Protein AF-A0A527GJ65-F1 (afdb_monomer)

Secondary structure (DSSP, 8-state):
------EEEEEPSSEEEEETTEEEEEEEEEEEEESSSSPEEEEEEEEE-SS-EEEEEEEEETTS-EEEEEEES---HHHHHHHHHHSS-GGGS-GGG--

Foldseek 3Di:
DDQFFDFDKDWDPWDWDQDLNDIWTWPTWMWGGDGDPWTWTWTWTWDDAPPWIKIWTWTGTPVDIDIDIAIVVGDDRVQRVCCRNVSHGPVPDDPVNVD

Radius of gyration: 16.76 Å; Cα contacts (8 Å, |Δi|>4): 188; chains: 1; bounding box: 31×32×51 Å

pLDDT: mean 86.15, std 12.13, range [50.56, 98.19]

Sequence (99 aa):
ASSPQAVGTFTLQRGRLSILGKRLTFTEGTVGFSGSLVPYLNLTATTTTTGATVTIVVSGEATNPKFTFSSVPALPEDEVLAQLIFGRSMSNLSPLQIA

Structure (mmCIF, N/CA/C/O backbone):
data_AF-A0A527GJ65-F1
#
_entry.id   AF-A0A527GJ65-F1
#
loop_
_atom_site.group_PDB
_atom_site.id
_atom_site.type_symbol
_atom_site.label_atom_id
_atom_site.label_alt_id
_atom_site.label_comp_id
_atom_site.label_asym_id
_atom_site.label_entity_id
_atom_site.label_seq_id
_atom_site.pdbx_PDB_ins_code
_atom_site.Cartn_x
_atom_site.Cartn_y
_atom_site.Cartn_z
_atom_site.occupancy
_atom_site.B_iso_or_equiv
_atom_site.auth_seq_id
_atom_site.auth_comp_id
_atom_site.auth_asym_id
_atom_site.auth_atom_id
_atom_site.pdbx_PDB_model_num
ATOM 1 N N . ALA A 1 1 ? 13.146 -14.720 -31.370 1.00 72.75 1 ALA A N 1
ATOM 2 C CA . ALA A 1 1 ? 11.901 -14.088 -30.886 1.00 72.75 1 ALA A CA 1
ATOM 3 C C . ALA A 1 1 ? 12.229 -12.674 -30.422 1.00 72.75 1 ALA A C 1
ATOM 5 O O . ALA A 1 1 ? 13.343 -12.471 -29.953 1.00 72.75 1 ALA A O 1
ATOM 6 N N . SER A 1 2 ? 11.329 -11.706 -30.590 1.00 83.62 2 SER A N 1
ATOM 7 C CA . SER A 1 2 ? 11.500 -10.371 -30.006 1.00 83.62 2 SER A CA 1
ATOM 8 C 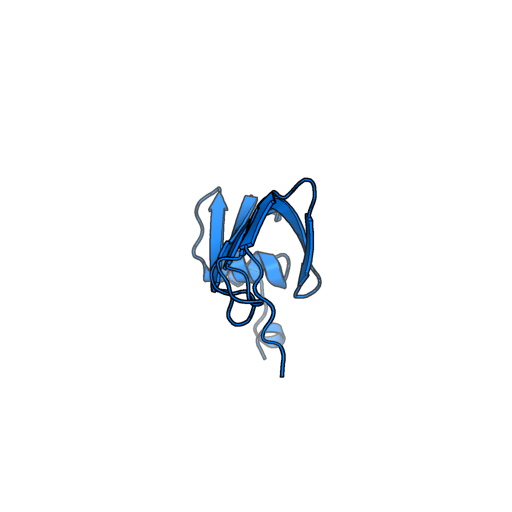C . SER A 1 2 ? 11.266 -10.427 -28.491 1.00 83.62 2 SER A C 1
ATOM 10 O O . SER A 1 2 ? 10.315 -11.060 -28.038 1.00 83.62 2 SER A O 1
ATOM 12 N N . SER A 1 3 ? 12.129 -9.760 -27.721 1.00 87.81 3 SER A N 1
ATOM 13 C CA . SER A 1 3 ? 11.997 -9.587 -26.268 1.00 87.81 3 SER A CA 1
ATOM 14 C C . SER A 1 3 ? 11.661 -8.121 -25.992 1.00 87.81 3 SER A C 1
ATOM 16 O O . SER A 1 3 ? 12.578 -7.308 -25.863 1.00 87.81 3 SER A O 1
ATOM 18 N N . PRO A 1 4 ? 10.373 -7.735 -25.996 1.00 91.06 4 PRO A N 1
ATOM 19 C CA . PRO A 1 4 ? 9.989 -6.343 -25.790 1.00 91.06 4 PRO A CA 1
ATOM 20 C C . PRO A 1 4 ? 10.475 -5.840 -24.428 1.00 91.06 4 PRO A C 1
ATOM 22 O O . PRO A 1 4 ? 10.546 -6.598 -23.460 1.00 91.06 4 PRO A O 1
ATOM 25 N N . GLN A 1 5 ? 10.824 -4.557 -24.374 1.00 95.19 5 GLN A N 1
ATOM 26 C CA . GLN A 1 5 ? 11.273 -3.875 -23.165 1.00 95.19 5 GLN A CA 1
ATOM 27 C C . GLN A 1 5 ? 10.306 -2.734 -22.864 1.00 95.19 5 GLN A C 1
ATOM 29 O O . GLN A 1 5 ? 10.008 -1.930 -23.748 1.00 95.19 5 GLN A O 1
ATOM 34 N N . ALA A 1 6 ? 9.821 -2.662 -21.627 1.00 95.81 6 ALA A N 1
ATOM 35 C CA . ALA A 1 6 ? 8.997 -1.554 -21.159 1.00 95.81 6 ALA A CA 1
ATOM 36 C C . ALA A 1 6 ? 9.824 -0.668 -20.226 1.00 95.81 6 ALA A C 1
ATOM 38 O O . ALA A 1 6 ? 10.469 -1.166 -19.307 1.00 95.81 6 ALA A O 1
ATOM 39 N N . VAL A 1 7 ? 9.809 0.645 -20.456 1.00 97.50 7 VAL A N 1
ATOM 40 C CA . VAL A 1 7 ? 10.508 1.627 -19.619 1.00 97.50 7 VAL A CA 1
ATOM 41 C C . VAL A 1 7 ? 9.595 2.823 -19.407 1.00 97.50 7 VAL A C 1
ATOM 43 O O . VAL A 1 7 ? 9.004 3.330 -20.359 1.00 97.50 7 VAL A O 1
ATOM 46 N N . GLY A 1 8 ? 9.490 3.277 -18.163 1.00 97.75 8 GLY A N 1
ATOM 47 C CA . GLY A 1 8 ? 8.687 4.437 -17.791 1.00 97.75 8 GLY A CA 1
ATOM 48 C C . GLY A 1 8 ? 7.829 4.173 -16.565 1.00 97.75 8 GLY A C 1
ATOM 49 O O . GLY A 1 8 ? 7.904 3.111 -15.953 1.00 97.75 8 GLY A O 1
ATOM 50 N N . THR A 1 9 ? 7.002 5.150 -16.209 1.00 98.12 9 THR A N 1
ATOM 51 C CA . THR A 1 9 ? 6.208 5.105 -14.982 1.00 98.12 9 THR A CA 1
ATOM 52 C C . THR A 1 9 ? 4.798 5.591 -15.250 1.00 98.12 9 THR A C 1
ATOM 54 O O . THR A 1 9 ? 4.600 6.642 -15.857 1.00 98.12 9 THR A O 1
ATOM 57 N N . PHE A 1 10 ? 3.818 4.854 -14.739 1.00 97.00 10 PHE A N 1
ATOM 58 C CA . PHE A 1 10 ? 2.459 5.346 -14.580 1.00 97.00 10 PHE A CA 1
ATOM 59 C C . PHE A 1 10 ? 2.289 5.920 -13.180 1.00 97.00 10 PHE A C 1
ATOM 61 O O . PHE A 1 10 ? 2.670 5.283 -12.197 1.00 97.00 10 PHE A O 1
ATOM 68 N N . THR A 1 11 ? 1.668 7.092 -13.095 1.00 97.44 11 THR A N 1
ATOM 69 C CA . THR A 1 11 ? 1.247 7.688 -11.825 1.00 97.44 11 THR A CA 1
ATOM 70 C C . THR A 1 11 ? -0.249 7.509 -11.666 1.00 97.44 11 THR A C 1
ATOM 72 O O . THR A 1 11 ? -1.028 7.809 -12.578 1.00 97.44 11 THR A O 1
ATOM 75 N N . LEU A 1 12 ? -0.658 7.024 -10.501 1.00 95.25 12 LEU A N 1
ATOM 76 C CA . LEU A 1 12 ? -2.054 6.787 -10.204 1.00 95.25 12 LEU A CA 1
ATOM 77 C C . LEU A 1 12 ? -2.828 8.108 -10.167 1.00 95.25 12 LEU A C 1
ATOM 79 O O . LEU A 1 12 ? -2.543 8.982 -9.358 1.00 95.25 12 LEU A O 1
ATOM 83 N N . GLN A 1 13 ? -3.845 8.217 -11.020 1.00 93.94 13 GLN A N 1
ATOM 84 C CA . GLN A 1 13 ? -4.839 9.289 -10.932 1.00 93.94 13 GLN A CA 1
ATOM 85 C C . GLN A 1 13 ? -6.015 8.861 -10.050 1.00 93.94 13 GLN A C 1
ATOM 87 O O . GLN A 1 13 ? -6.449 9.593 -9.167 1.00 93.94 13 GLN A O 1
ATOM 92 N N . ARG A 1 14 ? -6.547 7.655 -10.293 1.00 90.44 14 ARG A N 1
ATOM 93 C CA . ARG A 1 14 ? -7.632 7.035 -9.521 1.00 90.44 14 ARG A CA 1
ATOM 94 C C . ARG A 1 14 ? -7.481 5.520 -9.568 1.00 90.44 14 ARG A C 1
ATOM 96 O O . ARG A 1 14 ? -7.358 4.963 -10.656 1.00 90.44 14 ARG A O 1
ATOM 103 N N . GLY A 1 15 ? -7.558 4.850 -8.419 1.00 89.06 15 GLY A N 1
ATOM 104 C CA . GLY A 1 15 ? -7.467 3.391 -8.344 1.00 89.06 15 GLY A CA 1
ATOM 105 C C . GLY A 1 15 ? -8.513 2.788 -7.423 1.00 89.06 15 GLY A C 1
ATOM 106 O O . GLY A 1 15 ? -8.824 3.333 -6.367 1.00 89.06 15 GLY A O 1
ATOM 107 N N . ARG A 1 16 ? -9.068 1.646 -7.825 1.00 88.12 16 ARG A N 1
ATOM 108 C CA . ARG A 1 16 ? -9.946 0.830 -6.982 1.00 88.12 16 ARG A CA 1
ATOM 109 C C . ARG A 1 16 ? -9.529 -0.623 -7.109 1.00 88.12 16 ARG A C 1
ATOM 111 O O . ARG A 1 16 ? -9.394 -1.112 -8.226 1.00 88.12 16 ARG A O 1
ATOM 118 N N . LEU A 1 17 ? -9.404 -1.309 -5.985 1.00 79.31 17 LEU A N 1
ATOM 119 C CA . LEU A 1 17 ? -9.178 -2.750 -5.932 1.00 79.31 17 LEU A CA 1
ATOM 120 C C . LEU A 1 17 ? -10.265 -3.383 -5.087 1.00 79.31 17 LEU A C 1
ATOM 122 O O . LEU A 1 17 ? -10.673 -2.829 -4.070 1.00 79.31 17 LEU A O 1
ATOM 126 N N . SER A 1 18 ? -10.755 -4.534 -5.528 1.00 77.88 18 SER A N 1
ATOM 127 C CA . SER A 1 18 ? -11.650 -5.351 -4.716 1.00 77.88 18 SER A CA 1
ATOM 128 C C . SER A 1 18 ? -10.896 -6.604 -4.293 1.00 77.88 18 SER A C 1
ATOM 130 O O . SER A 1 18 ? -10.418 -7.343 -5.148 1.00 77.88 18 SER A O 1
ATOM 132 N N . ILE A 1 19 ? -10.756 -6.808 -2.987 1.00 70.81 19 ILE A N 1
ATOM 133 C CA . ILE A 1 19 ? -10.020 -7.922 -2.384 1.00 70.81 19 ILE A CA 1
ATOM 134 C C . ILE A 1 19 ? -10.746 -8.356 -1.113 1.00 70.81 19 ILE A C 1
ATOM 136 O O . ILE A 1 19 ? -11.240 -7.507 -0.376 1.00 70.81 19 ILE A O 1
ATOM 140 N N . LEU A 1 20 ? -10.865 -9.668 -0.875 1.00 70.19 20 LEU A N 1
ATOM 141 C CA . LEU A 1 20 ? -11.505 -10.221 0.333 1.00 70.19 20 LEU A CA 1
ATOM 142 C C . LEU A 1 20 ? -12.907 -9.625 0.604 1.00 70.19 20 LEU A C 1
ATOM 144 O O . LEU A 1 20 ? -13.284 -9.343 1.738 1.00 70.19 20 LEU A O 1
ATOM 148 N N . GLY A 1 21 ? -13.671 -9.353 -0.461 1.00 73.25 21 GLY A N 1
ATOM 149 C CA . GLY A 1 21 ? -15.000 -8.737 -0.368 1.00 73.25 21 GLY A CA 1
ATOM 150 C C . GLY A 1 21 ? -15.013 -7.255 0.039 1.00 73.25 21 GLY A C 1
ATOM 151 O O . GLY A 1 21 ? -16.092 -6.686 0.200 1.00 73.25 21 GLY A O 1
ATOM 152 N N . LYS A 1 22 ? -13.852 -6.604 0.185 1.00 74.00 22 LYS A N 1
ATOM 153 C CA . LYS A 1 22 ? -13.728 -5.163 0.442 1.00 74.00 22 LYS A CA 1
ATOM 154 C C . LYS A 1 22 ? -13.277 -4.412 -0.792 1.00 74.00 22 LYS A C 1
ATOM 156 O O . LYS A 1 22 ? -12.508 -4.914 -1.608 1.00 74.00 22 LYS A O 1
ATOM 161 N N . ARG A 1 23 ? -13.741 -3.169 -0.901 1.00 79.62 23 ARG A N 1
ATOM 162 C CA . ARG A 1 23 ? -13.288 -2.224 -1.916 1.00 79.62 23 ARG A CA 1
ATOM 163 C C . ARG A 1 23 ? -12.290 -1.263 -1.290 1.00 79.62 23 ARG A C 1
ATOM 165 O O . ARG A 1 23 ? -12.666 -0.451 -0.455 1.00 79.62 23 ARG A O 1
ATOM 172 N N . LEU A 1 24 ? -11.047 -1.345 -1.738 1.00 80.25 24 LEU A N 1
ATOM 173 C CA . LEU A 1 24 ? -9.987 -0.408 -1.402 1.00 80.25 24 LEU A CA 1
ATOM 174 C C . LEU A 1 24 ? -9.949 0.696 -2.454 1.00 80.25 24 LEU A C 1
ATOM 176 O O . LEU A 1 24 ? -9.993 0.418 -3.659 1.00 80.25 24 LEU A O 1
ATOM 180 N N . THR A 1 25 ? -9.865 1.942 -2.002 1.00 87.56 25 THR A N 1
ATOM 181 C CA . THR A 1 25 ? -9.637 3.091 -2.880 1.00 87.56 25 THR A CA 1
ATOM 182 C C . THR A 1 25 ? -8.184 3.505 -2.739 1.00 87.56 25 THR A C 1
ATOM 184 O O . THR A 1 25 ? -7.747 3.878 -1.654 1.00 87.56 25 THR A O 1
ATOM 187 N N . PHE A 1 26 ? -7.437 3.414 -3.835 1.00 90.69 26 PHE A N 1
ATOM 188 C CA . PHE A 1 26 ? -6.065 3.894 -3.878 1.00 90.69 26 PHE A CA 1
ATOM 189 C C . PHE A 1 26 ? -6.061 5.402 -4.101 1.00 90.69 26 PHE A C 1
ATOM 191 O O . PHE A 1 26 ? -6.684 5.895 -5.049 1.00 90.69 26 PHE A O 1
ATOM 198 N N . THR A 1 27 ? -5.369 6.111 -3.217 1.00 87.75 27 THR A N 1
ATOM 199 C CA . THR A 1 27 ? -5.270 7.574 -3.213 1.00 87.75 27 THR A CA 1
ATOM 200 C C . THR A 1 27 ? -4.017 8.064 -3.924 1.00 87.75 27 THR A C 1
ATOM 202 O O . THR A 1 27 ? -4.020 9.161 -4.469 1.00 87.75 27 THR A O 1
ATOM 205 N N . GLU A 1 28 ? -2.965 7.248 -3.954 1.00 93.69 28 GLU A N 1
ATOM 206 C CA . GLU A 1 28 ? -1.673 7.580 -4.552 1.00 93.69 28 GLU A CA 1
ATOM 207 C C . GLU A 1 28 ? -0.942 6.310 -5.001 1.00 93.69 28 GLU A C 1
ATOM 209 O O . GLU A 1 28 ? -1.247 5.198 -4.557 1.00 93.69 28 GLU A O 1
ATOM 214 N N . GLY A 1 29 ? 0.031 6.476 -5.893 1.00 95.88 29 GLY A N 1
ATOM 215 C CA . GLY A 1 29 ? 0.952 5.402 -6.225 1.00 95.88 29 GLY A CA 1
ATOM 216 C C . GLY A 1 29 ? 1.579 5.492 -7.606 1.00 95.88 29 GLY A C 1
ATOM 217 O O . GLY A 1 29 ? 1.186 6.304 -8.448 1.00 95.88 29 GLY A O 1
ATOM 218 N N . THR A 1 30 ? 2.551 4.618 -7.837 1.00 97.50 30 THR A N 1
ATOM 219 C CA . THR A 1 30 ? 3.267 4.469 -9.098 1.00 97.50 30 THR A CA 1
ATOM 220 C C . THR A 1 30 ? 3.369 3.007 -9.527 1.00 97.50 30 THR A C 1
ATOM 222 O O . THR A 1 30 ? 3.371 2.079 -8.714 1.00 97.50 30 THR A O 1
ATOM 225 N N . VAL A 1 31 ? 3.450 2.813 -10.841 1.00 97.31 31 VAL A N 1
ATOM 226 C CA . VAL A 1 31 ? 3.761 1.534 -11.486 1.00 97.31 31 VAL A CA 1
ATOM 227 C C . VAL A 1 31 ? 4.909 1.788 -12.452 1.00 97.31 31 VAL A C 1
ATOM 229 O O . VAL A 1 31 ? 4.724 2.470 -13.461 1.00 97.31 31 VAL A O 1
ATOM 232 N N . GLY A 1 32 ? 6.099 1.300 -12.112 1.00 97.88 32 GLY A N 1
ATOM 233 C CA . GLY A 1 32 ? 7.337 1.573 -12.843 1.00 97.88 32 GLY A CA 1
ATOM 234 C C . GLY A 1 32 ? 7.838 0.363 -13.624 1.00 97.88 32 GLY A C 1
ATOM 235 O O . GLY A 1 32 ? 7.871 -0.745 -13.099 1.00 97.88 32 GLY A O 1
ATOM 236 N N . PHE A 1 33 ? 8.274 0.588 -14.857 1.00 98.19 33 PHE A N 1
ATOM 237 C CA . PHE A 1 33 ? 8.913 -0.393 -15.727 1.00 98.19 33 PHE A CA 1
ATOM 238 C C . PHE A 1 33 ? 10.367 0.023 -15.988 1.00 98.19 33 PHE A C 1
ATOM 240 O O . PHE A 1 33 ? 10.650 1.194 -16.255 1.00 98.19 33 PHE A O 1
ATOM 247 N N . SER A 1 34 ? 11.289 -0.937 -15.924 1.00 95.88 34 SER A N 1
ATOM 248 C CA . SER A 1 34 ? 12.744 -0.717 -16.022 1.00 95.88 34 SER A CA 1
ATOM 249 C C . SER A 1 34 ? 13.439 -1.682 -16.996 1.00 95.88 34 SER A C 1
ATOM 251 O O . SER A 1 34 ? 14.605 -2.024 -16.824 1.00 95.88 34 SER A O 1
ATOM 253 N N . GLY A 1 35 ? 12.719 -2.136 -18.023 1.00 94.44 35 GLY A N 1
ATOM 254 C CA . GLY A 1 35 ? 13.177 -3.076 -19.053 1.00 94.44 35 GLY A CA 1
ATOM 255 C C . GLY A 1 35 ? 12.366 -4.374 -19.066 1.00 94.44 35 GLY A C 1
ATOM 256 O O . GLY A 1 35 ? 12.132 -4.954 -20.120 1.00 94.44 35 GLY A O 1
ATOM 257 N N . SER A 1 36 ? 11.833 -4.793 -17.918 1.00 93.12 36 SER A N 1
ATOM 258 C CA . SER A 1 36 ? 10.915 -5.9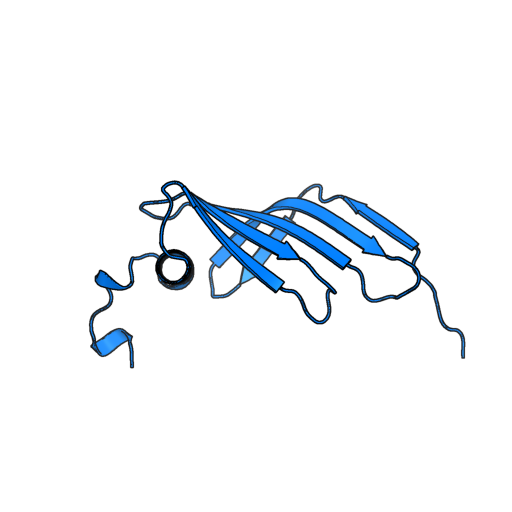36 -17.820 1.00 93.12 36 SER A CA 1
ATOM 259 C C . SER A 1 36 ? 9.470 -5.544 -18.146 1.00 93.12 36 SER A C 1
ATOM 261 O O . SER A 1 36 ? 9.081 -4.393 -17.967 1.00 93.12 36 SER A O 1
ATOM 263 N N . LEU A 1 37 ? 8.653 -6.515 -18.568 1.00 94.69 37 LEU A N 1
ATOM 264 C CA . LEU A 1 37 ? 7.190 -6.372 -18.622 1.00 94.69 37 LEU A CA 1
ATOM 265 C C . LEU A 1 37 ? 6.520 -6.560 -17.251 1.00 94.69 37 LEU A C 1
ATOM 267 O O . LEU A 1 37 ? 5.323 -6.319 -17.122 1.00 94.69 37 LEU A O 1
ATOM 271 N N . VAL A 1 38 ? 7.274 -6.992 -16.238 1.00 96.75 38 VAL A N 1
ATOM 272 C CA . VAL A 1 38 ? 6.828 -7.029 -14.843 1.00 96.75 38 VAL A CA 1
ATOM 273 C C . VAL A 1 38 ? 7.205 -5.698 -14.193 1.00 96.75 38 VAL A C 1
ATOM 275 O O . VAL A 1 38 ? 8.398 -5.434 -14.027 1.00 96.75 38 VAL A O 1
ATOM 278 N N . PRO A 1 39 ? 6.233 -4.841 -13.839 1.00 97.62 39 PRO A N 1
ATOM 279 C CA . PRO A 1 39 ? 6.537 -3.576 -13.198 1.00 97.62 39 PRO A CA 1
ATOM 280 C C . PRO A 1 39 ? 6.759 -3.727 -11.694 1.00 97.62 39 PRO A C 1
ATOM 282 O O . PRO A 1 39 ? 6.273 -4.666 -11.056 1.00 97.62 39 PRO A O 1
ATOM 285 N N . TYR A 1 40 ? 7.415 -2.725 -11.123 1.00 98.12 40 TYR A N 1
ATOM 286 C CA . TYR A 1 40 ? 7.446 -2.487 -9.690 1.00 98.12 40 TYR A CA 1
ATOM 287 C C . TYR A 1 40 ? 6.245 -1.630 -9.278 1.00 98.12 40 TYR A C 1
ATOM 289 O O . TYR A 1 40 ? 5.976 -0.582 -9.873 1.00 98.12 40 TYR A O 1
ATOM 297 N N . LEU A 1 41 ? 5.525 -2.079 -8.258 1.00 96.81 41 LEU A N 1
ATOM 298 C CA . LEU A 1 41 ? 4.374 -1.409 -7.673 1.00 96.81 41 LEU A CA 1
ATOM 299 C C . LEU A 1 41 ? 4.810 -0.585 -6.462 1.00 96.81 41 LEU A C 1
ATOM 301 O O . LEU A 1 41 ? 5.658 -1.010 -5.675 1.00 96.81 41 LEU A O 1
ATOM 305 N N . ASN A 1 42 ? 4.196 0.577 -6.288 1.00 97.00 42 ASN A N 1
ATOM 306 C CA . ASN A 1 42 ? 4.197 1.316 -5.034 1.00 97.00 42 ASN A CA 1
ATOM 307 C C . ASN A 1 42 ? 2.870 2.068 -4.923 1.00 97.00 42 ASN A C 1
ATOM 309 O O . ASN A 1 42 ? 2.730 3.153 -5.479 1.00 97.00 42 ASN A O 1
ATOM 313 N N . LEU A 1 43 ? 1.871 1.458 -4.295 1.00 95.25 43 LEU A N 1
ATOM 314 C CA . LEU A 1 43 ? 0.493 1.946 -4.279 1.00 95.25 43 LEU A CA 1
ATOM 315 C C . LEU A 1 43 ? -0.005 2.071 -2.839 1.00 95.25 43 LEU A C 1
ATOM 317 O O . LEU A 1 43 ? 0.120 1.113 -2.078 1.00 95.25 43 LEU A O 1
ATOM 321 N N . THR A 1 44 ? -0.648 3.187 -2.494 1.00 95.00 44 THR A N 1
ATOM 322 C CA . THR A 1 44 ? -1.256 3.397 -1.169 1.00 95.00 44 THR A CA 1
ATOM 323 C C . THR A 1 44 ? -2.772 3.497 -1.286 1.00 95.00 44 THR A C 1
ATOM 325 O O . THR A 1 44 ? -3.310 4.287 -2.070 1.00 95.00 44 THR A O 1
ATOM 328 N N . ALA A 1 45 ? -3.480 2.703 -0.489 1.00 91.94 45 ALA A N 1
ATOM 329 C CA . ALA 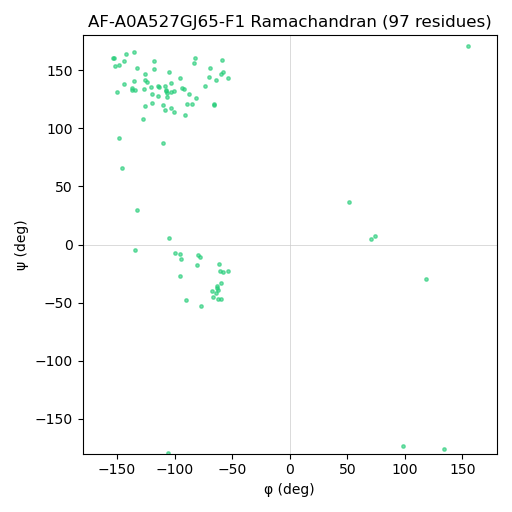A 1 45 ? -4.923 2.780 -0.316 1.00 91.94 45 ALA A CA 1
ATOM 330 C C . ALA A 1 45 ? -5.287 3.108 1.125 1.00 91.94 45 ALA A C 1
ATOM 332 O O . ALA A 1 45 ? -4.588 2.716 2.058 1.00 91.94 45 ALA A O 1
ATOM 333 N N . THR A 1 46 ? -6.423 3.775 1.299 1.00 89.31 46 THR A N 1
ATOM 334 C CA . THR A 1 46 ? -7.002 4.043 2.615 1.00 89.31 46 THR A CA 1
ATOM 335 C C . THR A 1 46 ? -8.443 3.552 2.678 1.00 89.31 46 THR A C 1
ATOM 337 O O . THR A 1 46 ? -9.174 3.536 1.682 1.00 89.31 46 THR A O 1
ATOM 340 N N . THR A 1 47 ? -8.855 3.098 3.857 1.00 86.19 47 THR A N 1
ATOM 341 C CA . THR A 1 47 ? -10.239 2.714 4.148 1.00 86.19 47 THR A CA 1
ATOM 342 C C . THR A 1 47 ? -10.561 2.984 5.609 1.00 86.19 47 THR A C 1
ATOM 344 O O . THR A 1 47 ? -9.676 2.980 6.459 1.00 86.19 47 THR A O 1
ATOM 347 N N . THR A 1 48 ? -11.834 3.195 5.917 1.00 86.06 48 THR A N 1
ATOM 348 C CA . THR A 1 48 ? -12.301 3.429 7.286 1.00 86.06 48 THR A CA 1
ATOM 349 C C . THR A 1 48 ? -13.043 2.198 7.790 1.00 86.06 48 THR A C 1
ATOM 351 O O . THR A 1 48 ? -13.897 1.651 7.089 1.00 86.06 48 THR A O 1
ATOM 354 N N . THR A 1 49 ? -12.705 1.750 8.994 1.00 79.81 49 THR A N 1
ATOM 355 C CA . THR A 1 49 ? -13.443 0.737 9.758 1.00 79.81 49 THR A CA 1
ATOM 356 C C . THR A 1 49 ? -14.193 1.421 10.903 1.00 79.81 49 THR A C 1
ATOM 358 O O . THR A 1 49 ? -14.123 2.637 11.071 1.00 79.81 49 THR A O 1
ATOM 361 N N . THR A 1 50 ? -14.923 0.658 11.717 1.00 77.06 50 THR A N 1
ATOM 362 C CA . THR A 1 50 ? -15.698 1.200 12.846 1.00 77.06 50 THR A CA 1
ATOM 363 C C . THR A 1 50 ? -14.851 1.975 13.865 1.00 77.06 50 THR A C 1
ATOM 365 O O . THR A 1 50 ? -15.398 2.818 14.568 1.00 77.06 50 THR A O 1
ATOM 368 N N . GLY A 1 51 ? -13.541 1.716 13.955 1.00 80.31 51 GLY A N 1
ATOM 369 C CA . GLY A 1 51 ? -12.677 2.317 14.979 1.00 80.31 51 GLY A CA 1
ATOM 370 C C . GLY A 1 51 ? -11.341 2.871 14.489 1.00 80.31 51 GLY A C 1
ATOM 371 O O . GLY A 1 51 ? -10.620 3.453 15.296 1.00 80.31 51 GLY A O 1
ATOM 372 N N . ALA A 1 52 ? -10.990 2.703 13.211 1.00 87.75 52 ALA A N 1
ATOM 373 C CA . ALA A 1 52 ? -9.706 3.161 12.696 1.00 87.75 52 ALA A CA 1
ATOM 374 C C . ALA A 1 52 ? -9.756 3.517 11.206 1.00 87.75 52 ALA A C 1
ATOM 376 O O . ALA A 1 52 ? -10.531 2.965 10.422 1.00 87.75 52 ALA A O 1
ATOM 377 N N . THR A 1 53 ? -8.865 4.415 10.803 1.00 90.31 53 THR A N 1
ATOM 378 C CA . THR A 1 53 ? -8.486 4.577 9.398 1.00 90.31 53 THR A CA 1
ATOM 379 C C . THR A 1 53 ? -7.318 3.652 9.123 1.00 90.31 53 THR A C 1
ATOM 381 O O . THR A 1 53 ? -6.283 3.764 9.773 1.00 90.31 53 THR A O 1
ATOM 384 N N . VAL A 1 54 ? -7.490 2.744 8.172 1.00 90.31 54 VAL A N 1
ATOM 385 C CA . VAL A 1 54 ? -6.491 1.762 7.761 1.00 90.31 54 VAL A CA 1
ATOM 386 C C . VAL A 1 54 ? -5.815 2.238 6.485 1.00 90.31 54 VAL A C 1
ATOM 388 O O . VAL A 1 54 ? -6.491 2.602 5.520 1.00 90.31 54 VAL A O 1
ATOM 391 N N . THR A 1 55 ? -4.490 2.179 6.475 1.00 91.88 55 THR A N 1
ATOM 392 C CA . THR A 1 55 ? -3.647 2.400 5.303 1.00 91.88 55 THR A CA 1
ATOM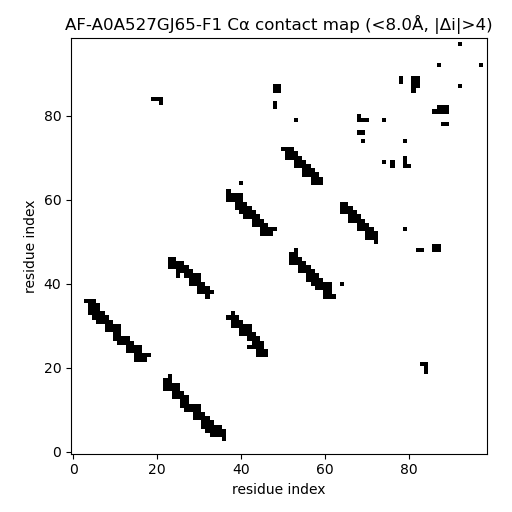 393 C C . THR A 1 55 ? -3.068 1.066 4.852 1.00 91.88 55 THR A C 1
ATOM 395 O O . THR A 1 55 ? -2.558 0.292 5.660 1.00 91.88 55 THR A O 1
ATOM 398 N N . ILE A 1 56 ? -3.150 0.801 3.551 1.00 91.50 56 ILE A N 1
ATOM 399 C CA . ILE A 1 56 ? -2.612 -0.392 2.903 1.00 91.50 56 ILE A CA 1
ATOM 400 C C . ILE A 1 56 ? -1.589 0.063 1.874 1.00 91.50 56 ILE A C 1
ATOM 402 O O . ILE A 1 56 ? -1.941 0.803 0.953 1.00 91.50 56 ILE A O 1
ATOM 406 N N . VAL A 1 57 ? -0.349 -0.403 1.996 1.00 93.94 57 VAL A N 1
ATOM 407 C CA . VAL A 1 57 ? 0.688 -0.177 0.983 1.00 93.94 57 VAL A CA 1
ATOM 408 C C . VAL A 1 57 ? 0.933 -1.480 0.233 1.00 93.94 57 VAL A C 1
ATOM 410 O O . VAL A 1 57 ? 1.192 -2.520 0.836 1.00 93.94 57 VAL A O 1
ATOM 413 N N . VAL A 1 58 ? 0.848 -1.416 -1.094 1.00 93.56 58 VAL A N 1
ATOM 414 C CA . VAL A 1 58 ? 1.170 -2.511 -2.013 1.00 93.56 58 VAL A CA 1
ATOM 415 C C . VAL A 1 58 ? 2.464 -2.165 -2.731 1.00 93.56 58 VAL A C 1
ATOM 41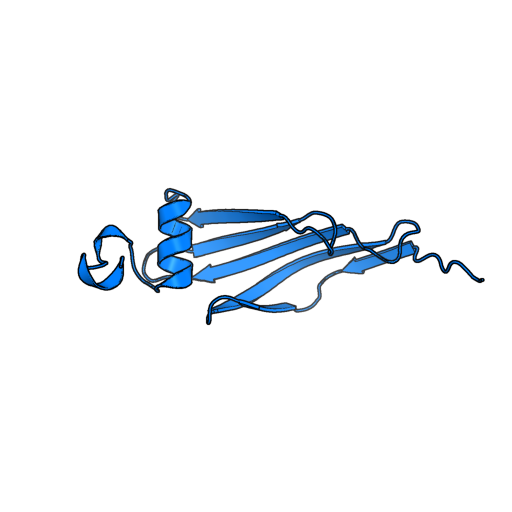7 O O . VAL A 1 58 ? 2.513 -1.194 -3.487 1.00 93.56 58 VAL A O 1
ATOM 420 N N . SER A 1 59 ? 3.512 -2.950 -2.501 1.00 96.69 59 SER A N 1
ATOM 421 C CA . SER A 1 59 ? 4.839 -2.700 -3.069 1.00 96.69 59 SER A CA 1
ATOM 422 C C . SER A 1 59 ? 5.496 -3.958 -3.634 1.00 96.69 59 SER A C 1
ATOM 424 O O . SER A 1 59 ? 5.054 -5.068 -3.356 1.00 96.69 59 SER A O 1
ATOM 426 N N . GLY A 1 60 ? 6.562 -3.806 -4.420 1.00 97.56 60 GLY A N 1
ATOM 427 C CA . GLY A 1 60 ? 7.301 -4.935 -4.997 1.00 97.56 60 GLY A CA 1
ATOM 428 C C . GLY A 1 60 ? 6.907 -5.243 -6.440 1.00 97.56 60 GLY A C 1
ATOM 429 O O . GLY A 1 60 ? 6.155 -4.499 -7.064 1.00 97.56 60 GLY A O 1
ATOM 430 N N . GLU A 1 61 ? 7.435 -6.331 -6.996 1.00 97.75 61 GLU A N 1
ATOM 431 C CA . GLU A 1 61 ? 7.088 -6.759 -8.355 1.00 97.75 61 GLU A CA 1
ATOM 432 C C . GLU A 1 61 ? 5.608 -7.136 -8.455 1.00 97.75 61 GLU A C 1
ATOM 434 O O . GLU A 1 61 ? 5.064 -7.789 -7.566 1.00 97.75 61 GLU A O 1
ATOM 439 N N . ALA A 1 62 ? 4.954 -6.792 -9.564 1.00 95.19 62 ALA A N 1
ATOM 440 C CA . ALA A 1 62 ? 3.532 -7.090 -9.751 1.00 95.19 62 ALA A CA 1
ATOM 441 C C . ALA A 1 62 ? 3.194 -8.592 -9.720 1.00 95.19 62 ALA A C 1
ATOM 443 O O . ALA A 1 62 ? 2.057 -8.959 -9.432 1.00 95.19 62 ALA A O 1
ATOM 444 N N . THR A 1 63 ? 4.169 -9.460 -9.996 1.00 95.94 63 THR A N 1
ATOM 445 C CA . THR A 1 63 ? 4.053 -10.923 -9.890 1.00 95.94 63 THR A CA 1
ATOM 446 C C . THR A 1 63 ? 4.224 -11.448 -8.465 1.00 95.94 63 THR A C 1
ATOM 448 O O . THR A 1 63 ? 3.837 -12.580 -8.195 1.00 95.94 63 THR A O 1
ATOM 451 N N . ASN A 1 64 ? 4.797 -10.655 -7.559 1.00 95.88 64 ASN A N 1
ATOM 452 C CA . ASN A 1 64 ? 4.987 -11.006 -6.153 1.00 95.88 64 ASN A CA 1
ATOM 453 C C . ASN A 1 64 ? 4.852 -9.763 -5.248 1.00 95.88 64 ASN A C 1
ATOM 455 O O . ASN A 1 64 ? 5.839 -9.313 -4.651 1.00 95.88 64 ASN A O 1
ATOM 459 N N . PRO A 1 65 ? 3.649 -9.166 -5.173 1.00 93.44 65 PRO A N 1
ATOM 460 C CA . PRO A 1 65 ? 3.432 -7.966 -4.387 1.00 93.44 65 PRO A CA 1
ATOM 461 C C . PRO A 1 65 ? 3.503 -8.267 -2.889 1.00 93.44 65 PRO A C 1
ATOM 463 O O . PRO A 1 65 ? 3.026 -9.294 -2.406 1.00 93.44 65 PRO A O 1
ATOM 466 N N . LYS A 1 66 ? 4.047 -7.316 -2.139 1.00 93.56 66 LYS A N 1
ATOM 467 C CA . LYS A 1 66 ? 4.036 -7.276 -0.680 1.00 93.56 66 LYS A CA 1
ATOM 468 C C . LYS A 1 66 ? 3.001 -6.270 -0.209 1.00 93.56 66 LYS A C 1
ATOM 470 O O . LYS A 1 66 ? 2.896 -5.175 -0.762 1.00 93.56 66 LYS A O 1
ATOM 475 N N . PHE A 1 67 ? 2.284 -6.642 0.839 1.00 90.06 67 PHE A N 1
ATOM 476 C CA . PHE A 1 67 ? 1.276 -5.810 1.475 1.00 90.06 67 PHE A CA 1
ATOM 477 C C . PHE A 1 67 ? 1.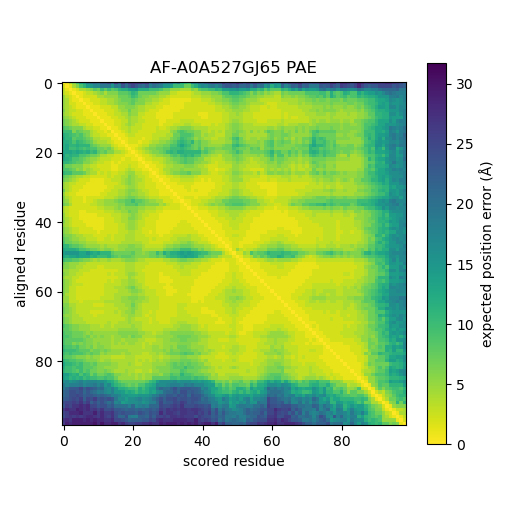755 -5.443 2.872 1.00 90.06 67 PHE A C 1
ATOM 479 O O . PHE A 1 67 ? 2.246 -6.311 3.591 1.00 90.06 67 PHE A O 1
ATOM 486 N N . THR A 1 68 ? 1.608 -4.178 3.250 1.00 92.12 68 THR A N 1
ATOM 487 C CA . THR A 1 68 ? 1.762 -3.737 4.637 1.00 92.12 68 THR A CA 1
ATOM 488 C C . THR A 1 68 ? 0.520 -2.979 5.067 1.00 92.12 68 THR A C 1
ATOM 490 O O . THR A 1 68 ? -0.078 -2.234 4.283 1.00 92.12 68 THR A O 1
ATOM 493 N N . PHE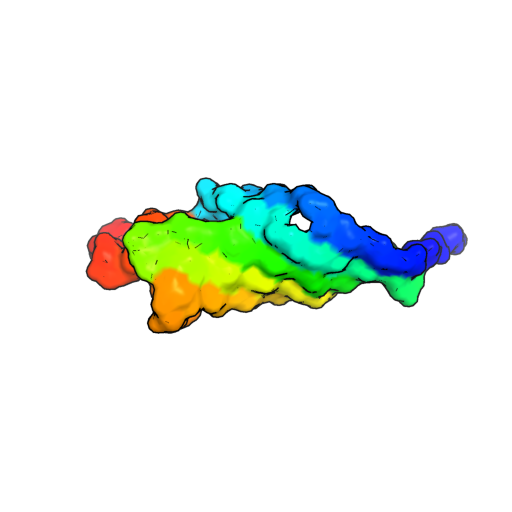 A 1 69 ? 0.121 -3.195 6.316 1.00 90.94 69 PHE A N 1
ATOM 494 C CA . PHE A 1 69 ? -1.087 -2.619 6.888 1.00 90.94 69 PHE A CA 1
ATOM 495 C C . PHE A 1 69 ? -0.720 -1.767 8.096 1.00 90.94 69 PHE A C 1
ATOM 497 O O . PHE A 1 69 ? 0.084 -2.160 8.938 1.00 90.94 69 PHE A O 1
ATOM 504 N N . SER A 1 70 ? -1.314 -0.586 8.189 1.00 92.81 70 SER A N 1
ATOM 505 C CA . SER A 1 70 ? -1.197 0.280 9.359 1.00 92.81 70 SER A CA 1
ATOM 506 C C . SER A 1 70 ? -2.521 0.970 9.632 1.00 92.81 70 SER A C 1
ATOM 508 O O . SER A 1 70 ? -3.415 0.986 8.783 1.00 92.81 70 SER A O 1
ATOM 510 N N . SER A 1 71 ? -2.680 1.528 10.829 1.00 93.88 71 SER A N 1
ATOM 511 C CA . SER A 1 71 ? -3.916 2.203 11.197 1.00 93.88 71 SER A CA 1
ATOM 512 C C . SER A 1 71 ? -3.697 3.419 12.082 1.00 93.88 71 SER A C 1
ATOM 514 O O . SER A 1 71 ? -2.688 3.541 12.778 1.00 93.88 71 SER A O 1
ATOM 516 N N . VAL A 1 72 ? -4.688 4.306 12.073 1.00 94.19 72 VAL A N 1
ATOM 517 C CA . VAL A 1 72 ? -4.828 5.406 13.026 1.00 94.19 72 VAL A CA 1
ATOM 518 C C . VAL A 1 72 ? -6.221 5.320 13.667 1.00 94.19 72 VAL A C 1
ATOM 520 O O . VAL A 1 72 ? -7.209 5.430 12.935 1.00 94.19 72 VAL A O 1
ATOM 523 N N . PRO A 1 73 ? -6.329 5.149 15.001 1.00 93.31 73 PRO A N 1
ATOM 524 C CA . PRO A 1 73 ? -5.239 4.933 15.966 1.00 93.31 73 PRO A CA 1
ATOM 525 C C . PRO A 1 73 ? -4.396 3.680 15.669 1.00 93.31 73 PRO A C 1
ATOM 527 O O . PRO A 1 73 ? -4.853 2.785 14.957 1.00 93.31 73 PRO A O 1
ATOM 530 N N . ALA A 1 74 ? -3.164 3.631 16.189 1.00 94.19 74 ALA A N 1
ATOM 531 C CA . ALA A 1 74 ? -2.261 2.501 15.969 1.00 94.19 74 ALA A CA 1
ATOM 532 C C . ALA A 1 74 ? -2.822 1.230 16.623 1.00 94.19 74 ALA A C 1
ATOM 534 O O . ALA A 1 74 ? -3.037 1.193 17.835 1.00 94.19 74 ALA A O 1
ATOM 535 N N . LEU A 1 75 ? -3.060 0.206 15.807 1.00 91.44 75 LEU A N 1
ATOM 536 C CA . LEU A 1 75 ? -3.509 -1.117 16.227 1.00 91.44 75 LEU A CA 1
ATOM 537 C C . LEU A 1 75 ? -2.452 -2.165 15.848 1.00 91.44 75 LEU A C 1
A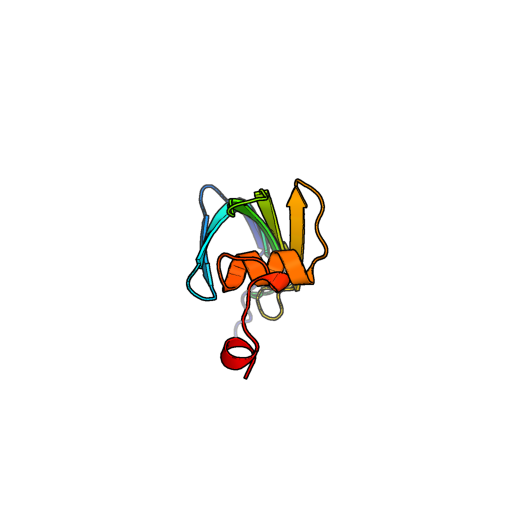TOM 539 O O . LEU A 1 75 ? -1.666 -1.932 14.924 1.00 91.44 75 LEU A O 1
ATOM 543 N N . PRO A 1 76 ? -2.442 -3.325 16.523 1.00 91.69 76 PRO A N 1
ATOM 544 C CA . PRO A 1 76 ? -1.741 -4.511 16.041 1.00 91.69 76 PRO A CA 1
ATOM 545 C C . PRO A 1 76 ? -2.159 -4.879 14.605 1.00 91.69 76 PRO A C 1
ATOM 547 O O . PRO A 1 76 ? -3.319 -4.716 14.226 1.00 91.69 76 PRO A O 1
ATOM 550 N N . GLU A 1 77 ? -1.221 -5.358 13.788 1.00 88.00 77 GLU A N 1
ATOM 551 C CA . GLU A 1 77 ? -1.453 -5.623 12.358 1.00 88.00 77 GLU A CA 1
ATOM 552 C C . GLU A 1 77 ? -2.519 -6.707 12.106 1.00 88.00 77 GLU A C 1
ATOM 554 O O . GLU A 1 77 ? -3.341 -6.587 11.196 1.00 88.00 77 GLU A O 1
ATOM 559 N N . ASP A 1 78 ? -2.554 -7.737 12.946 1.00 87.62 78 ASP A N 1
ATOM 560 C CA . ASP A 1 78 ? -3.565 -8.795 12.946 1.00 87.62 78 ASP A CA 1
ATOM 561 C C . ASP A 1 78 ? -4.973 -8.258 13.241 1.00 87.62 78 ASP A C 1
ATOM 563 O O . ASP A 1 78 ? -5.942 -8.649 12.587 1.00 87.62 78 ASP A O 1
ATOM 567 N N . GLU A 1 79 ? -5.086 -7.301 14.160 1.00 87.31 79 GLU A N 1
ATOM 568 C CA . GLU A 1 79 ? -6.338 -6.606 14.466 1.00 87.31 79 GLU A CA 1
ATOM 569 C C . GLU A 1 79 ? -6.793 -5.720 13.292 1.00 87.31 79 GLU A C 1
ATOM 571 O O . GLU A 1 79 ? -7.978 -5.710 12.941 1.00 87.31 79 GLU A O 1
ATOM 576 N N . VAL A 1 80 ? -5.863 -5.028 12.622 1.00 87.62 80 VAL A N 1
ATOM 577 C CA . VAL A 1 80 ? -6.152 -4.270 11.391 1.00 87.62 80 VAL A CA 1
ATOM 578 C C . VAL A 1 80 ? -6.682 -5.196 10.298 1.00 87.62 80 VAL A C 1
ATOM 580 O O . VAL A 1 80 ? -7.704 -4.899 9.672 1.00 87.62 80 VAL A O 1
ATOM 583 N N . LEU A 1 81 ? -6.022 -6.334 10.084 1.00 85.19 81 LEU A N 1
ATOM 584 C CA . LEU A 1 81 ? -6.418 -7.314 9.078 1.00 85.19 81 LEU A CA 1
ATOM 585 C C . LEU A 1 81 ? -7.793 -7.915 9.389 1.00 85.19 81 LEU A C 1
ATOM 587 O O . LEU A 1 81 ? -8.632 -8.038 8.496 1.00 85.19 81 LEU A O 1
ATOM 591 N N . ALA A 1 82 ? -8.062 -8.234 10.651 1.00 83.81 82 ALA A N 1
ATOM 592 C CA . ALA A 1 82 ? -9.356 -8.740 11.080 1.00 83.81 82 ALA A CA 1
ATOM 593 C C . ALA A 1 82 ? -10.488 -7.742 10.842 1.00 83.81 82 ALA A C 1
ATOM 595 O O . ALA A 1 82 ? -11.515 -8.098 10.260 1.00 83.81 82 ALA A O 1
ATOM 596 N N . GLN A 1 83 ? -10.292 -6.477 11.216 1.00 82.88 83 GLN A N 1
ATOM 597 C CA . GLN A 1 83 ? -11.274 -5.435 10.929 1.00 82.88 83 GLN A CA 1
ATOM 598 C C . GLN A 1 83 ? -11.453 -5.229 9.424 1.00 82.88 83 GLN A C 1
ATOM 600 O O . GLN A 1 83 ? -12.575 -4.997 8.971 1.00 82.88 83 GLN A O 1
ATOM 605 N N . LEU A 1 84 ? -10.384 -5.363 8.636 1.00 80.88 84 LEU A N 1
ATOM 606 C CA . LEU A 1 84 ? -10.462 -5.261 7.186 1.00 80.88 84 LEU A CA 1
ATOM 607 C C . LEU A 1 84 ? -11.267 -6.413 6.578 1.00 80.88 84 LEU A C 1
ATOM 609 O O . LEU A 1 84 ? -12.129 -6.162 5.747 1.00 80.88 84 LEU A O 1
ATOM 613 N N . ILE A 1 85 ? -11.049 -7.660 6.992 1.00 80.19 85 ILE A N 1
ATOM 614 C CA . ILE A 1 85 ? -11.737 -8.831 6.422 1.00 80.19 85 ILE A CA 1
ATOM 615 C C . ILE A 1 85 ? -13.171 -8.927 6.957 1.00 80.19 85 ILE A C 1
ATOM 617 O O . ILE A 1 85 ? -14.143 -8.960 6.195 1.00 80.19 85 ILE A O 1
ATOM 621 N N . PHE A 1 86 ? -13.319 -8.906 8.278 1.00 78.12 86 PHE A N 1
ATOM 622 C CA . PHE A 1 86 ? -14.570 -9.217 8.968 1.00 78.12 86 PHE A CA 1
ATOM 623 C C . PHE A 1 86 ? -15.418 -7.983 9.289 1.00 78.12 86 PHE A C 1
ATOM 625 O O . PHE A 1 86 ? -16.588 -8.124 9.639 1.00 78.12 86 PHE A O 1
ATOM 632 N N . GLY A 1 87 ? -14.871 -6.770 9.159 1.00 70.81 87 GLY A N 1
ATOM 633 C CA . GLY A 1 87 ? -15.567 -5.528 9.518 1.00 70.81 87 GLY A CA 1
ATOM 634 C C . GLY A 1 87 ? -15.692 -5.291 11.027 1.00 70.81 87 GLY A C 1
ATOM 635 O O . GLY A 1 87 ? -16.399 -4.375 11.435 1.00 70.81 87 GLY A O 1
ATOM 636 N N . ARG A 1 88 ? -15.047 -6.119 11.857 1.00 69.25 88 ARG A N 1
ATOM 637 C CA . ARG A 1 88 ? -15.059 -6.054 13.325 1.00 69.25 88 ARG A CA 1
ATOM 638 C C . ARG A 1 88 ? -13.777 -6.653 13.899 1.00 69.25 88 ARG A C 1
ATOM 640 O O . ARG A 1 88 ? -13.099 -7.412 13.215 1.00 69.25 88 ARG A O 1
ATOM 647 N N . SER A 1 89 ? -13.480 -6.307 15.148 1.00 61.94 89 SER A N 1
ATOM 648 C CA . SER A 1 89 ? -12.333 -6.835 15.897 1.00 61.94 89 SER A CA 1
ATOM 649 C C . SER A 1 89 ? -12.353 -8.362 16.014 1.00 61.94 89 SER A C 1
ATOM 651 O O . SER A 1 89 ? -13.437 -8.940 16.152 1.00 61.94 89 SER A O 1
ATOM 653 N N . MET A 1 90 ? -11.173 -9.002 16.056 1.00 63.09 90 MET A N 1
ATOM 654 C CA . MET A 1 90 ? -11.058 -10.435 16.389 1.00 63.09 90 MET A CA 1
ATOM 655 C C . MET A 1 90 ? -11.607 -10.745 17.776 1.00 63.09 90 MET A C 1
ATOM 657 O O . MET A 1 90 ? -12.213 -11.793 17.971 1.00 63.09 90 MET A O 1
ATOM 661 N N . SER A 1 91 ? -11.478 -9.806 18.717 1.00 60.31 91 SER A N 1
ATOM 662 C CA . SER A 1 91 ? -12.019 -9.946 20.075 1.00 60.31 91 SER A CA 1
ATOM 663 C C . SER A 1 91 ? -13.550 -10.094 20.116 1.00 60.31 91 SER A C 1
ATOM 665 O O . SER A 1 91 ? -14.094 -10.583 21.101 1.00 60.31 91 SER A O 1
ATOM 667 N N . ASN A 1 92 ? -14.238 -9.740 19.023 1.00 57.44 92 ASN A N 1
ATOM 668 C CA . ASN A 1 92 ? -15.685 -9.877 18.855 1.00 57.44 92 ASN A CA 1
ATOM 669 C C . ASN A 1 92 ? -16.092 -11.051 17.940 1.00 57.44 92 ASN A C 1
ATOM 671 O O . ASN A 1 92 ? -17.275 -11.180 17.610 1.00 57.44 92 ASN A O 1
ATOM 675 N N . LEU A 1 93 ? -15.148 -11.884 17.485 1.00 58.12 93 LEU A N 1
ATOM 676 C CA . LEU A 1 93 ? -15.454 -13.109 16.742 1.00 58.12 93 LEU A CA 1
ATOM 677 C C . LEU A 1 93 ? -15.733 -14.235 17.737 1.00 58.12 93 LEU A C 1
ATOM 679 O O . LEU A 1 93 ? -14.895 -14.565 18.574 1.00 58.12 93 LEU A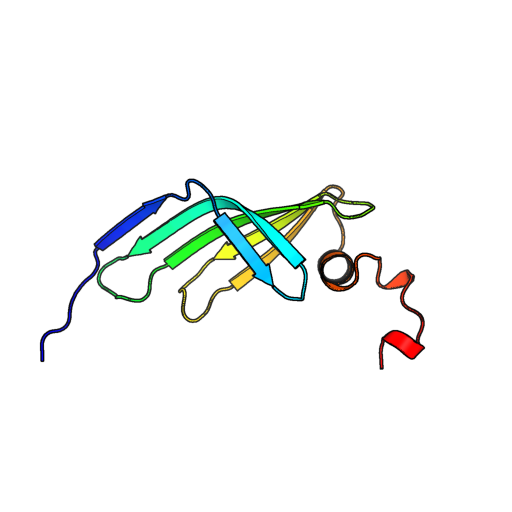 O 1
ATOM 683 N N . SER A 1 94 ? -16.931 -14.822 17.672 1.00 59.16 94 SER A N 1
ATOM 684 C CA . SER A 1 94 ? -17.242 -15.965 18.530 1.00 59.16 94 SER A CA 1
ATOM 685 C C . SER A 1 94 ? -16.418 -17.187 18.096 1.00 59.16 94 SER A C 1
ATOM 687 O O . SER A 1 94 ? -16.119 -17.319 16.907 1.00 59.16 94 SER A O 1
ATOM 689 N N . PRO A 1 95 ? -16.095 -18.126 19.006 1.00 58.81 95 PRO A N 1
ATOM 690 C CA . PRO A 1 95 ? -15.318 -19.326 18.678 1.00 58.81 95 PRO A CA 1
ATOM 691 C C . PRO A 1 95 ? -15.876 -20.154 17.510 1.00 58.81 95 PRO A C 1
ATOM 693 O O . PRO A 1 95 ? -15.126 -20.867 16.855 1.00 58.81 95 PRO A O 1
ATOM 696 N N . LEU A 1 96 ? -17.175 -20.037 17.207 1.00 67.44 96 LEU A N 1
ATOM 697 C CA . LEU A 1 96 ? -17.801 -20.742 16.084 1.00 67.44 96 LEU A CA 1
ATOM 698 C C . LEU A 1 96 ? -17.528 -20.095 14.713 1.00 67.44 96 LEU A C 1
ATOM 700 O O . LEU A 1 96 ? -17.862 -20.685 13.695 1.00 67.44 96 LEU A O 1
ATOM 704 N N . GLN A 1 97 ? -16.961 -18.887 14.675 1.00 56.72 97 GLN A N 1
ATOM 705 C CA . GLN A 1 97 ? -16.605 -18.158 13.447 1.00 56.72 97 GLN A CA 1
ATOM 706 C C . GLN A 1 97 ? -15.115 -18.268 13.094 1.00 56.72 97 GLN A C 1
ATOM 708 O O . GLN A 1 97 ? -14.710 -17.781 12.044 1.00 56.72 97 GLN A O 1
ATOM 713 N N . ILE A 1 98 ? -14.312 -18.864 13.982 1.00 55.28 98 ILE A N 1
ATOM 714 C CA . ILE A 1 98 ? -12.857 -19.037 13.836 1.00 55.28 98 ILE A CA 1
ATOM 715 C C . ILE A 1 98 ? -12.521 -20.427 13.240 1.00 55.28 98 ILE A C 1
ATOM 717 O O . ILE A 1 98 ? -11.371 -20.681 12.893 1.00 55.28 98 ILE A O 1
ATOM 721 N N . ALA A 1 99 ? -13.520 -21.312 13.108 1.00 50.56 99 ALA A N 1
ATOM 722 C CA . ALA A 1 99 ? -13.388 -22.681 12.600 1.00 50.56 99 ALA A CA 1
ATOM 723 C C . ALA A 1 99 ? -13.540 -22.785 11.075 1.00 50.56 99 ALA A C 1
ATOM 725 O O . ALA A 1 99 ? -14.417 -22.085 10.517 1.00 50.56 99 ALA A O 1
#

Nearest PDB structures (foldseek):
  1vpr-assembly1_A  TM=5.574E-01  e=2.025E+00  Lingulaulax polyedra

Mean predicted aligned error: 6.91 Å

Solvent-accessible surface area (backbone atoms only — not comparable to full-atom values): 5742 Å² total; per-residue (Å²): 133,88,80,80,66,35,74,52,72,47,70,56,83,76,46,76,49,79,54,80,94,35,78,42,41,33,74,42,35,40,42,35,27,85,43,43,87,65,29,40,36,40,36,36,25,51,49,76,57,94,81,31,43,35,40,39,37,40,29,43,40,69,90,60,63,44,77,49,69,49,42,49,65,83,58,60,58,69,49,52,50,30,27,62,62,71,66,41,53,60,91,74,56,54,80,83,74,78,109